Protein AF-U1FBB1-F1 (afdb_monomer)

Sequence (162 aa):
RKALAKAGVKLYSPDAYCDDQTPVNHADFGLVTKEVTKAGAIFGVPERAATLNKALKEQATDLKKHANGRGASIASLWLPADGSSMSAYGRSSMSQAAFDVNGLKNAYQDNRTRVFDISMEDLLKRNPDWVLLLSGASNADTIKTTFEHAKGASQLTAVKKG

Organism: NCBI:txid1160719

Foldseek 3Di:
DVVCVVVVHDDDDQPCPDPPDDQDQADACVSVLVSLCVVCVVVVNNVVSVVVSVVSVVVLVVLLVVADQCAFEEWEWEAELQRPFIKTAERSECVVNVCVSNNYHYLRPVDSDGIDTDDLVSCLVSQTCYYHYDYPDPDDVSSVVSQCPPVCSCVGNHNVVD

pLDDT: mean 93.53, std 5.74, range [72.81, 98.69]

Secondary structure (DSSP, 8-state):
-HHHHHTT------GGG-TTSPPPSS--THHHHHHHHHHHHHTT-HHHHHHHHHHHHHHHHHHGGG---TT-EEEEEE--TT----EEE-TTSHHHHHHHHTT-EETTTT--SSEEE--HHHHHHH--SEEEEE--SSSHHHHHHHHHHSTTGGGSHHHHH-

Mean predicted aligned error: 3.97 Å

Nearest PDB structures (foldseek):
  5cr9-assembly1_A  TM=9.225E-01  e=2.782E-10  Saccharomonospora viridis DSM 43017
  4mlz-assembly2_B  TM=7.537E-01  e=6.923E-09  Jonesia denitrificans DSM 20603
  5joq-assembly1_A  TM=8.300E-01  e=1.352E-07  Listeria monocytogenes EGD-e
  4m7o-assembly1_A  TM=7.321E-01  e=1.198E-07  Staphylococcus epidermidis ATCC 12228
  2q8q-assembly1_A  TM=8.183E-01  e=1.731E-05  Staphylococcus aureus subsp. aureus N315

Radius of gyration: 18.26 Å; Cα contacts (8 Å, |Δi|>4): 243; chains: 1; bounding box: 39×40×44 Å

Structure (mmCIF, N/CA/C/O backbone):
data_AF-U1FBB1-F1
#
_entry.id   AF-U1FBB1-F1
#
loop_
_atom_site.group_PDB
_atom_site.id
_atom_site.type_symbol
_atom_site.label_atom_id
_atom_site.label_alt_id
_atom_site.label_comp_id
_atom_site.label_asym_id
_atom_site.label_entity_id
_atom_site.label_seq_id
_atom_site.pdbx_PDB_ins_code
_atom_site.Cartn_x
_atom_site.Cartn_y
_atom_site.Cartn_z
_atom_site.occupancy
_atom_site.B_iso_or_equiv
_atom_site.auth_seq_id
_atom_site.auth_comp_id
_atom_site.auth_asym_id
_atom_site.auth_atom_id
_atom_site.pdbx_PDB_model_num
ATOM 1 N N . ARG A 1 1 ? -4.839 -17.075 17.407 1.00 83.75 1 ARG A N 1
ATOM 2 C CA . ARG A 1 1 ? -6.224 -16.538 17.504 1.00 83.75 1 ARG A CA 1
ATOM 3 C C . ARG A 1 1 ? -7.190 -17.533 18.173 1.00 83.75 1 ARG A C 1
ATOM 5 O O . ARG A 1 1 ? -7.616 -17.255 19.281 1.00 83.75 1 ARG A O 1
ATOM 12 N N . LYS A 1 2 ? -7.473 -18.719 17.600 1.00 87.88 2 LYS A N 1
ATOM 13 C CA . LYS A 1 2 ? -8.451 -19.690 18.163 1.00 87.88 2 LYS A CA 1
ATOM 14 C C . LYS A 1 2 ? -8.199 -20.103 19.627 1.00 87.88 2 LYS A C 1
ATOM 16 O O . LYS A 1 2 ? -9.131 -20.097 20.421 1.00 87.88 2 LYS A O 1
ATOM 21 N N . ALA A 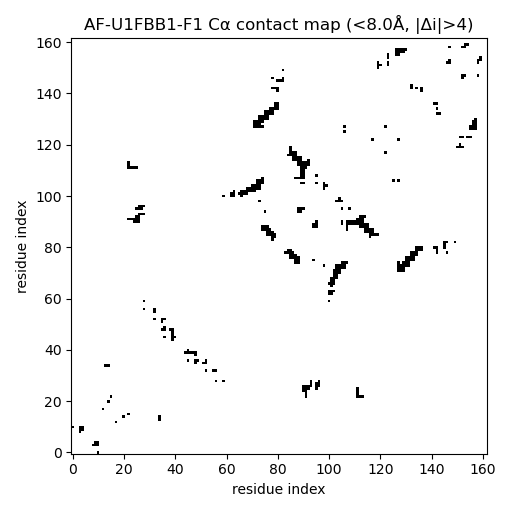1 3 ? -6.953 -20.411 19.998 1.00 93.19 3 ALA A N 1
ATOM 22 C CA . ALA A 1 3 ? -6.611 -20.798 21.373 1.00 93.19 3 ALA A CA 1
ATOM 23 C C . ALA A 1 3 ? -6.857 -19.670 22.397 1.00 93.19 3 ALA A C 1
ATOM 25 O O . ALA A 1 3 ? -7.445 -19.913 23.444 1.00 93.19 3 ALA A O 1
ATOM 26 N N . LEU A 1 4 ? -6.479 -18.432 22.060 1.00 93.56 4 LEU A N 1
ATOM 27 C CA . LEU A 1 4 ? -6.709 -17.247 22.898 1.00 93.56 4 LEU A CA 1
ATOM 28 C C . LEU A 1 4 ? -8.209 -16.968 23.084 1.00 93.56 4 LEU A C 1
ATOM 30 O O . LEU A 1 4 ? -8.653 -16.744 24.205 1.00 93.56 4 LEU A O 1
ATOM 34 N N . ALA A 1 5 ? -9.000 -17.074 22.011 1.00 91.06 5 ALA A N 1
ATOM 35 C CA . ALA A 1 5 ? -10.454 -16.943 22.095 1.00 91.06 5 ALA A CA 1
ATOM 36 C C . ALA A 1 5 ? -11.082 -18.033 22.985 1.00 91.06 5 ALA A C 1
ATOM 38 O O . ALA A 1 5 ? -11.927 -17.727 23.821 1.00 91.06 5 ALA A O 1
ATOM 39 N N . LYS A 1 6 ? -10.624 -19.293 22.871 1.00 94.44 6 LYS A N 1
ATOM 40 C CA . LYS A 1 6 ? -11.060 -20.402 23.743 1.00 94.44 6 LYS A CA 1
ATOM 41 C C . LYS A 1 6 ? -10.716 -20.159 25.219 1.00 94.44 6 LYS A C 1
ATOM 43 O O . LYS A 1 6 ? -11.452 -20.608 26.088 1.00 94.44 6 LYS A O 1
ATOM 48 N N . ALA A 1 7 ? -9.633 -19.435 25.496 1.00 96.69 7 ALA A N 1
ATOM 49 C CA . ALA A 1 7 ? -9.233 -19.028 26.842 1.00 96.69 7 ALA A CA 1
ATOM 50 C C . ALA A 1 7 ? -9.977 -17.777 27.363 1.00 96.69 7 ALA A C 1
ATOM 52 O O . ALA A 1 7 ? -9.637 -17.270 28.427 1.00 96.69 7 ALA A O 1
ATOM 53 N N . GLY A 1 8 ? -10.966 -17.254 26.627 1.00 95.38 8 GLY A N 1
ATOM 54 C CA . GLY A 1 8 ? -11.741 -16.073 27.027 1.00 95.38 8 GLY A CA 1
ATOM 55 C C . GLY A 1 8 ? -11.057 -14.731 26.743 1.00 95.38 8 GLY A C 1
ATOM 56 O O . GLY A 1 8 ? -11.584 -13.684 27.118 1.00 95.38 8 GLY A O 1
ATOM 57 N N . VAL A 1 9 ? -9.909 -14.725 26.057 1.00 96.25 9 VAL A N 1
ATOM 58 C CA . VAL A 1 9 ? -9.226 -13.487 25.665 1.00 96.25 9 VAL A CA 1
ATOM 59 C C . VAL A 1 9 ? -9.945 -12.878 24.465 1.00 96.25 9 VAL A C 1
ATOM 61 O O . VAL A 1 9 ? -10.025 -13.488 23.395 1.00 96.25 9 VAL A O 1
ATOM 64 N N . LYS A 1 10 ? -10.450 -11.650 24.627 1.00 91.38 10 LYS A N 1
ATOM 65 C CA . LYS A 1 10 ? -11.028 -10.876 23.522 1.00 91.38 10 LYS A CA 1
ATOM 66 C C . LYS A 1 10 ? -9.929 -10.519 22.525 1.00 91.38 10 LYS A C 1
ATOM 68 O O . LYS A 1 10 ? -8.877 -10.013 22.907 1.00 91.38 10 LYS A O 1
ATOM 73 N N . LEU A 1 11 ? -10.182 -10.778 21.248 1.00 90.25 11 LEU A N 1
ATOM 74 C CA . LEU A 1 11 ? -9.247 -10.500 20.166 1.00 90.25 11 LEU A CA 1
ATOM 75 C C . LEU A 1 11 ? -9.855 -9.507 19.193 1.00 90.25 11 LEU A C 1
ATOM 77 O O . LEU A 1 11 ? -11.036 -9.590 18.864 1.00 90.25 11 LEU A O 1
ATOM 81 N N . TYR A 1 12 ? -9.003 -8.629 18.688 1.00 90.12 12 TYR A N 1
ATOM 82 C CA . TYR A 1 12 ? -9.314 -7.734 17.594 1.00 90.12 12 TYR A CA 1
ATOM 83 C C . TYR A 1 12 ? -8.208 -7.835 16.545 1.00 90.12 12 TYR A C 1
ATOM 85 O O . TYR A 1 12 ? -7.028 -7.913 16.886 1.00 90.12 12 TYR A O 1
ATOM 93 N N . SER A 1 13 ? -8.598 -7.869 15.275 1.00 89.19 13 SER A N 1
ATOM 94 C CA . SER A 1 13 ? -7.698 -7.773 14.128 1.00 89.19 13 SER A CA 1
ATOM 95 C C . SER A 1 13 ? -8.253 -6.668 13.238 1.00 89.19 13 SER A C 1
ATOM 97 O O 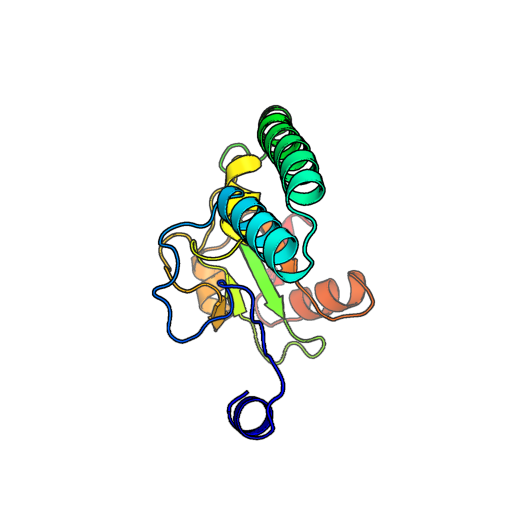. SER A 1 13 ? -9.460 -6.694 12.992 1.00 89.19 13 SER A O 1
ATOM 99 N N . PRO A 1 14 ? -7.426 -5.726 12.752 1.00 87.31 14 PRO A N 1
ATOM 100 C CA . PRO A 1 14 ? -7.902 -4.750 11.783 1.00 87.31 14 PRO A CA 1
ATOM 101 C C . PRO A 1 14 ? -8.458 -5.470 10.554 1.00 87.31 14 PRO A C 1
ATOM 103 O O . PRO A 1 14 ? -7.885 -6.482 10.132 1.00 87.31 14 PRO A O 1
ATOM 106 N N . ASP A 1 15 ? -9.531 -4.940 9.964 1.00 85.38 15 ASP A N 1
ATOM 107 C CA . ASP A 1 15 ? -10.262 -5.613 8.875 1.00 85.38 15 ASP A CA 1
ATOM 108 C C . ASP A 1 15 ? -9.354 -5.995 7.698 1.00 85.38 15 ASP A C 1
ATOM 110 O O . ASP A 1 15 ? -9.510 -7.049 7.090 1.00 85.38 15 ASP A O 1
ATOM 114 N N . ALA A 1 16 ? -8.355 -5.158 7.403 1.00 81.19 16 ALA A N 1
ATOM 115 C CA . ALA A 1 16 ? -7.395 -5.381 6.322 1.00 81.19 16 ALA A CA 1
ATOM 116 C C . ALA A 1 16 ? -6.501 -6.630 6.510 1.00 81.19 16 ALA A C 1
ATOM 118 O O . ALA A 1 16 ? -5.789 -7.013 5.579 1.00 81.19 16 ALA A O 1
ATOM 119 N N . TYR A 1 17 ? -6.516 -7.242 7.699 1.00 82.88 17 TYR A N 1
ATOM 120 C CA . TYR A 1 17 ? -5.776 -8.458 8.061 1.00 82.88 17 TYR A CA 1
ATOM 121 C C . TYR A 1 17 ? -6.694 -9.646 8.394 1.00 82.88 17 TYR A C 1
ATOM 123 O O . TYR A 1 17 ? -6.232 -10.640 8.964 1.00 82.88 17 TYR A O 1
ATOM 131 N N . CYS A 1 18 ? -7.992 -9.530 8.113 1.00 83.94 18 CYS A N 1
ATOM 132 C CA . CYS A 1 18 ? -8.950 -10.613 8.287 1.00 83.94 18 CYS A CA 1
ATOM 133 C C . CYS A 1 18 ? -8.950 -11.507 7.040 1.00 83.94 18 CYS A C 1
ATOM 135 O O . CYS A 1 18 ? -9.314 -11.071 5.952 1.00 83.94 18 CYS A O 1
ATOM 137 N N . ASP A 1 19 ? -8.536 -12.762 7.213 1.00 75.00 19 ASP A N 1
ATOM 138 C CA . ASP A 1 19 ? -8.379 -13.738 6.124 1.00 75.00 19 ASP A CA 1
ATOM 139 C C . ASP A 1 19 ? -9.728 -14.295 5.619 1.00 75.00 19 ASP A C 1
ATOM 141 O O . ASP A 1 19 ? -9.795 -14.956 4.587 1.00 75.00 19 ASP A O 1
ATOM 145 N N . ASP A 1 20 ? -10.805 -14.048 6.367 1.00 75.81 20 ASP A N 1
ATOM 146 C CA . ASP A 1 20 ? -12.174 -14.501 6.112 1.00 75.81 20 ASP A CA 1
ATOM 147 C C . ASP A 1 20 ? -13.057 -13.441 5.437 1.00 75.81 20 ASP A C 1
ATOM 149 O O . ASP A 1 20 ? -14.202 -13.722 5.080 1.00 75.81 20 ASP A O 1
ATOM 153 N N . GLN A 1 21 ? -12.540 -12.227 5.237 1.0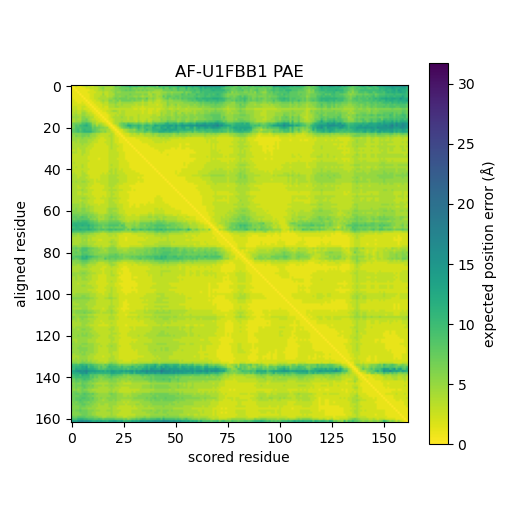0 75.94 21 GLN A N 1
ATOM 154 C CA . GLN A 1 21 ? -13.265 -11.161 4.558 1.00 75.94 21 GLN A CA 1
ATOM 155 C C . GLN A 1 21 ? -12.855 -11.063 3.094 1.00 75.94 21 GLN A C 1
ATOM 157 O O . GLN A 1 21 ? -11.694 -11.231 2.726 1.00 75.94 21 GLN A O 1
ATOM 162 N N . THR A 1 22 ? -13.827 -10.738 2.238 1.00 79.75 22 THR A N 1
ATOM 163 C CA . THR A 1 22 ? -13.520 -10.375 0.852 1.00 79.75 22 THR A CA 1
ATOM 164 C C . THR A 1 22 ? -12.647 -9.118 0.865 1.00 79.75 22 THR A C 1
ATOM 166 O O . THR A 1 22 ? -13.081 -8.104 1.423 1.00 79.75 22 THR A O 1
ATOM 169 N N . PRO A 1 23 ? -11.445 -9.143 0.257 1.00 79.06 23 PRO A N 1
ATOM 170 C CA . PRO A 1 23 ? -10.613 -7.956 0.173 1.00 79.06 23 PRO A CA 1
ATOM 171 C C . PRO A 1 23 ? -11.373 -6.814 -0.496 1.00 79.06 23 PRO A C 1
ATOM 173 O O . PRO A 1 23 ? -12.111 -7.013 -1.465 1.00 79.06 23 PRO A O 1
ATOM 176 N N . VAL A 1 24 ? -11.165 -5.595 -0.003 1.00 90.38 24 VAL A N 1
ATOM 177 C CA . VAL A 1 24 ? -11.681 -4.390 -0.661 1.00 90.38 24 VAL A CA 1
ATOM 178 C C . VAL A 1 24 ? -11.226 -4.370 -2.116 1.00 90.38 24 VAL A C 1
ATOM 180 O O . VAL A 1 24 ? -10.071 -4.657 -2.405 1.00 90.38 24 VAL A O 1
ATOM 183 N N . ASN A 1 25 ? -12.106 -4.033 -3.058 1.00 92.00 25 ASN A N 1
ATOM 184 C CA . ASN A 1 25 ? -11.715 -4.032 -4.470 1.00 92.00 25 ASN A CA 1
ATOM 185 C C . ASN A 1 25 ? -10.626 -2.990 -4.767 1.00 92.00 25 ASN A C 1
ATOM 187 O O . ASN A 1 25 ? -9.775 -3.222 -5.617 1.00 92.00 25 ASN A O 1
ATOM 191 N N . HIS A 1 26 ? -10.686 -1.849 -4.088 1.00 95.81 26 HIS A N 1
ATOM 192 C CA . HIS A 1 26 ? -9.750 -0.745 -4.209 1.00 95.81 26 HIS A CA 1
ATOM 193 C C . HIS A 1 26 ? -9.666 -0.060 -2.845 1.00 95.81 26 HIS A C 1
ATOM 195 O O . HIS A 1 26 ? -10.702 0.298 -2.286 1.00 95.81 26 HIS A O 1
ATOM 201 N N . ALA A 1 27 ? -8.470 0.074 -2.281 1.00 95.75 27 ALA A N 1
ATOM 202 C CA . ALA A 1 27 ? -8.303 0.719 -0.986 1.00 95.75 27 ALA A CA 1
ATOM 203 C C . ALA A 1 27 ? -8.384 2.245 -1.108 1.00 95.75 27 ALA A C 1
ATOM 205 O O . ALA A 1 27 ? -7.922 2.826 -2.088 1.00 95.75 27 ALA A O 1
ATOM 206 N N . ASP A 1 28 ? -8.936 2.888 -0.083 1.00 95.62 28 ASP A N 1
ATOM 207 C CA . ASP A 1 28 ? -8.987 4.339 0.061 1.00 95.62 28 ASP A CA 1
ATOM 208 C C . ASP A 1 28 ? -8.787 4.743 1.534 1.00 95.62 28 ASP A C 1
ATOM 210 O O . ASP A 1 28 ? -8.835 3.913 2.448 1.00 95.62 28 ASP A O 1
ATOM 214 N N . PHE A 1 29 ? -8.575 6.038 1.790 1.00 96.19 29 PHE A N 1
ATOM 215 C CA . PHE A 1 29 ? -8.441 6.566 3.156 1.00 96.19 29 PHE A CA 1
ATOM 216 C C . PHE A 1 29 ? -9.726 6.460 3.996 1.00 96.19 29 PHE A C 1
ATOM 218 O O . PHE A 1 29 ? -9.674 6.593 5.221 1.00 96.19 29 PHE A O 1
ATOM 225 N N . GLY A 1 30 ? -10.876 6.157 3.388 1.00 95.50 30 GLY A N 1
ATOM 226 C CA . GLY A 1 30 ? -12.103 5.839 4.110 1.00 95.50 30 GLY A CA 1
ATOM 227 C C . GLY A 1 30 ? -11.946 4.600 4.993 1.00 95.50 30 GLY A C 1
ATOM 228 O O . GLY A 1 30 ? -12.499 4.572 6.094 1.00 95.50 30 GLY A O 1
ATOM 229 N N . LEU A 1 31 ? -11.127 3.625 4.583 1.00 95.06 31 LEU A N 1
ATOM 230 C CA . LEU A 1 31 ? -10.799 2.444 5.393 1.00 95.06 31 LEU A CA 1
ATOM 231 C C . LEU A 1 31 ? -10.111 2.808 6.712 1.00 95.06 31 LEU A C 1
ATOM 233 O O . LEU A 1 31 ? -10.464 2.255 7.751 1.00 95.06 31 LEU A O 1
ATOM 237 N N . VAL A 1 32 ? -9.212 3.796 6.699 1.00 95.88 32 VAL A N 1
ATOM 238 C CA . VAL A 1 32 ? -8.557 4.296 7.920 1.00 95.88 32 VAL A CA 1
ATOM 239 C C . VAL A 1 32 ? -9.594 4.876 8.879 1.00 95.88 32 VAL A C 1
ATOM 241 O O . VAL A 1 32 ? -9.602 4.548 10.061 1.00 95.88 32 VAL A O 1
ATOM 244 N N . THR A 1 33 ? -10.524 5.692 8.375 1.00 97.12 33 THR A N 1
ATOM 245 C CA . THR A 1 33 ? -11.543 6.303 9.244 1.00 97.12 33 THR A CA 1
ATOM 246 C C . THR A 1 33 ? -12.546 5.293 9.805 1.00 97.12 33 THR A C 1
ATOM 248 O O . THR A 1 33 ? -12.999 5.442 10.941 1.00 97.12 33 THR A O 1
ATOM 251 N N . LYS A 1 34 ? -12.861 4.228 9.051 1.00 95.88 34 LYS A N 1
ATOM 252 C CA . LYS A 1 34 ? -13.677 3.105 9.542 1.00 95.88 34 LYS A CA 1
ATOM 253 C C . LYS A 1 34 ? -12.981 2.383 10.698 1.00 95.88 34 LYS A C 1
ATOM 255 O O . LYS A 1 34 ? -13.621 2.110 11.712 1.00 95.88 34 LYS A O 1
ATOM 260 N N . GLU A 1 35 ? -11.681 2.135 10.566 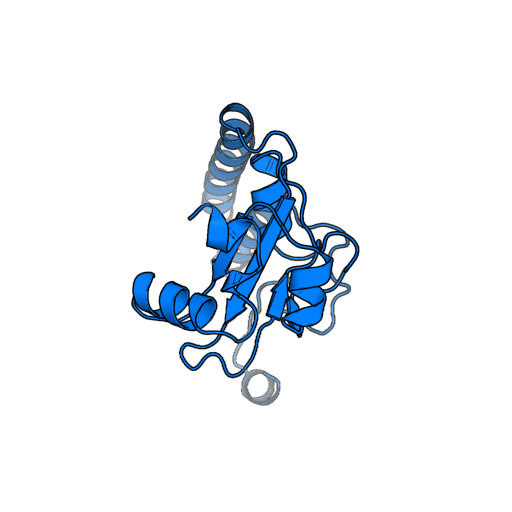1.00 96.06 35 GLU A N 1
ATOM 261 C CA . GLU A 1 35 ? -10.860 1.498 11.599 1.00 96.06 35 GLU A CA 1
ATOM 262 C C . GLU A 1 35 ? -10.783 2.353 12.876 1.00 96.06 35 GLU A C 1
ATOM 264 O O . GLU A 1 35 ? -10.987 1.851 13.981 1.00 96.06 35 GLU A O 1
ATOM 269 N N . VAL A 1 36 ? -10.595 3.670 12.737 1.00 97.69 36 VAL A N 1
ATOM 270 C CA . VAL A 1 36 ? -10.610 4.618 13.867 1.00 97.69 36 VAL A CA 1
ATOM 271 C C . VAL A 1 36 ? -11.959 4.617 14.590 1.00 97.69 36 VAL A C 1
ATOM 273 O O . VAL A 1 36 ? -11.990 4.607 15.821 1.00 97.69 36 VAL A O 1
ATOM 276 N N . THR A 1 37 ? -13.081 4.582 13.862 1.00 97.94 37 THR A N 1
ATOM 277 C CA . THR A 1 37 ? -14.415 4.468 14.476 1.00 97.94 37 THR A CA 1
ATOM 278 C C . THR A 1 37 ? -14.559 3.167 15.268 1.00 97.94 37 THR A C 1
ATOM 280 O O . THR A 1 37 ? -15.068 3.195 16.390 1.00 97.94 37 THR A O 1
ATOM 283 N N . LYS A 1 38 ? -14.088 2.035 14.726 1.00 96.25 38 LYS A N 1
ATOM 284 C CA . LYS A 1 38 ? -14.111 0.739 15.423 1.00 96.25 38 LYS A CA 1
ATOM 285 C C . LYS A 1 38 ? -13.273 0.762 16.695 1.00 96.25 38 LYS A C 1
ATOM 287 O O . LYS A 1 38 ? -13.770 0.372 17.749 1.00 96.25 38 LYS A O 1
ATOM 292 N N . ALA A 1 39 ? -12.049 1.281 16.622 1.00 96.50 39 ALA A N 1
ATOM 293 C CA . ALA A 1 39 ? -11.199 1.463 17.794 1.00 96.50 39 ALA A CA 1
ATOM 294 C C . ALA A 1 39 ? -11.877 2.365 18.840 1.00 96.50 39 ALA A C 1
ATOM 296 O O . ALA A 1 39 ? -11.925 2.018 20.018 1.00 96.50 39 ALA A O 1
ATOM 297 N N . GLY A 1 40 ? -12.486 3.475 18.412 1.00 97.88 40 GLY A N 1
ATOM 298 C CA . GLY A 1 40 ? -13.257 4.357 19.287 1.00 97.88 40 GLY A CA 1
ATOM 299 C C . GLY A 1 40 ? -14.380 3.636 20.031 1.00 97.88 40 GLY A C 1
ATOM 300 O O . GLY A 1 40 ? -14.543 3.844 21.229 1.00 97.88 40 GLY A O 1
ATOM 301 N N . ALA A 1 41 ? -15.112 2.749 19.356 1.00 97.50 41 ALA A N 1
ATOM 302 C CA . ALA A 1 41 ? -16.148 1.933 19.985 1.00 97.50 41 ALA A CA 1
ATOM 303 C C . ALA A 1 41 ? -15.568 0.910 20.979 1.00 97.50 41 ALA A C 1
ATOM 305 O O . ALA A 1 41 ? -16.090 0.774 22.083 1.00 97.50 41 ALA A O 1
ATOM 306 N N . ILE A 1 42 ? -14.469 0.234 20.623 1.00 96.56 42 ILE A N 1
ATOM 307 C CA . ILE A 1 42 ? -13.793 -0.757 21.482 1.00 96.56 42 ILE A CA 1
ATOM 308 C C . ILE A 1 42 ? -13.311 -0.126 22.793 1.00 96.56 42 ILE A C 1
ATOM 310 O O . ILE A 1 42 ? -13.445 -0.734 23.853 1.00 96.56 42 ILE A O 1
ATOM 314 N N . PHE A 1 43 ? -12.769 1.090 22.722 1.00 97.00 43 PHE A N 1
ATOM 315 C CA . PHE A 1 43 ? -12.219 1.801 23.877 1.00 97.00 43 PHE A CA 1
ATOM 316 C C . PHE A 1 43 ? -13.222 2.734 24.575 1.00 97.00 43 PHE A C 1
ATOM 318 O O . PHE A 1 43 ? -12.851 3.392 25.543 1.00 97.00 43 PHE A O 1
ATOM 325 N N . GLY A 1 44 ? -14.475 2.817 24.111 1.00 98.12 44 GLY A N 1
ATOM 326 C CA . GLY A 1 44 ? -15.499 3.678 24.716 1.00 98.12 44 GLY A CA 1
ATOM 327 C C . GLY A 1 44 ? -15.257 5.182 24.528 1.00 98.12 44 GLY A C 1
ATOM 328 O O . GLY A 1 44 ? -15.660 5.980 25.367 1.00 98.12 44 GLY A O 1
ATOM 329 N N . VAL A 1 45 ? -14.600 5.584 23.434 1.00 98.62 45 VAL A N 1
ATOM 330 C CA . VAL A 1 45 ? -14.240 6.981 23.114 1.00 98.62 45 VAL A CA 1
ATOM 331 C C . VAL A 1 45 ? -14.758 7.441 21.733 1.00 98.62 45 VAL A C 1
ATOM 333 O O . VAL A 1 45 ? -13.984 7.947 20.912 1.00 98.62 45 VAL A O 1
ATOM 336 N N . PRO A 1 46 ? -16.063 7.291 21.427 1.00 98.00 46 PRO A N 1
ATOM 337 C CA . PRO A 1 46 ? -16.608 7.574 20.095 1.00 98.00 46 PRO A CA 1
ATOM 338 C C . PRO A 1 46 ? -16.453 9.041 19.661 1.00 98.00 46 PRO A C 1
ATOM 340 O O . PRO A 1 46 ? -16.163 9.301 18.495 1.00 98.00 46 PRO A O 1
ATOM 343 N N . GLU A 1 47 ? -16.569 10.001 20.582 1.00 98.50 47 GLU A N 1
ATOM 344 C CA . GLU A 1 47 ? -16.401 11.431 20.275 1.00 98.50 47 GLU A CA 1
ATOM 345 C C . GLU A 1 47 ? -14.964 11.765 19.858 1.00 98.50 47 GLU A C 1
ATOM 347 O O . GLU A 1 47 ? -14.736 12.483 18.883 1.00 98.50 47 GLU A O 1
ATOM 352 N N . ARG A 1 48 ? -13.969 11.174 20.535 1.00 98.56 48 ARG A N 1
ATOM 353 C CA . ARG A 1 48 ? -12.555 11.338 20.173 1.00 98.56 48 ARG A CA 1
ATOM 354 C C . ARG A 1 48 ? -12.264 10.747 18.794 1.00 98.56 48 ARG A C 1
ATOM 356 O O . ARG A 1 48 ? -11.545 11.363 18.009 1.00 98.56 48 ARG A O 1
ATOM 363 N N . ALA A 1 49 ? -12.839 9.584 18.488 1.00 98.69 49 ALA A N 1
AT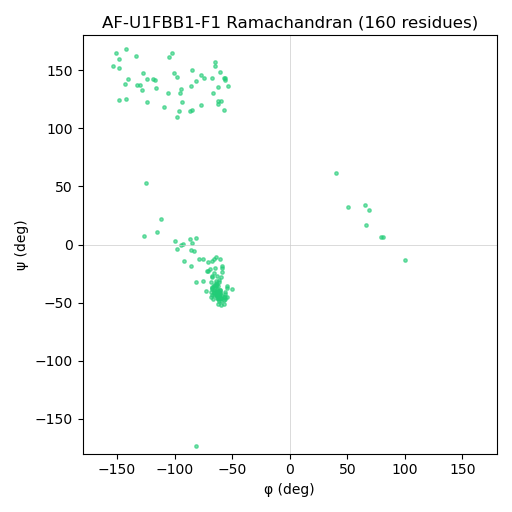OM 364 C CA . ALA A 1 49 ? -12.729 8.973 17.166 1.00 98.69 49 ALA A CA 1
ATOM 365 C C . ALA A 1 49 ? -13.387 9.837 16.076 1.00 98.69 49 ALA A C 1
ATOM 367 O O . ALA A 1 49 ? -12.819 9.987 14.995 1.00 98.69 49 ALA A O 1
ATOM 368 N N . ALA A 1 50 ? -14.538 10.456 16.357 1.00 98.62 50 ALA A N 1
ATOM 369 C CA . ALA A 1 50 ? -15.204 11.367 15.427 1.00 98.62 50 ALA A CA 1
ATOM 370 C C . ALA A 1 50 ? -14.350 12.611 15.122 1.00 98.62 50 ALA A C 1
ATOM 372 O O . ALA A 1 50 ? -14.164 12.953 13.952 1.00 98.62 50 ALA A O 1
ATOM 373 N N . THR A 1 51 ? -13.769 13.234 16.153 1.00 98.69 51 THR A N 1
ATOM 374 C CA . THR A 1 51 ? -12.848 14.373 16.002 1.00 98.69 51 THR A CA 1
ATO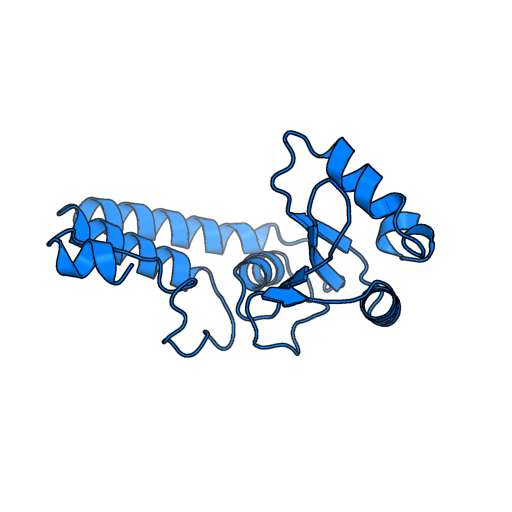M 375 C C . THR A 1 51 ? -11.619 13.999 15.176 1.00 98.69 51 THR A C 1
ATOM 377 O O . THR A 1 51 ? -11.275 14.710 14.231 1.00 98.69 51 THR A O 1
ATOM 380 N N . LEU A 1 52 ? -10.992 12.850 15.462 1.00 98.62 52 LEU A N 1
ATOM 381 C CA . LEU A 1 52 ? -9.845 12.369 14.688 1.00 98.62 52 LEU A CA 1
ATOM 382 C C . LEU A 1 52 ? -10.220 12.093 13.226 1.00 98.62 52 LEU A C 1
ATOM 384 O O . LEU A 1 52 ? -9.499 12.484 12.314 1.00 98.62 52 LEU A O 1
ATOM 388 N N . ASN A 1 53 ? -11.374 11.472 12.984 1.00 98.62 53 ASN A N 1
ATOM 389 C CA . ASN A 1 53 ? -11.849 11.191 11.633 1.00 98.62 53 ASN A CA 1
ATOM 390 C C . ASN A 1 53 ? -12.118 12.451 10.812 1.00 98.62 53 ASN A C 1
ATOM 392 O O . ASN A 1 53 ? -11.910 12.428 9.600 1.00 98.62 53 ASN A O 1
ATOM 396 N N . LYS A 1 54 ? -12.572 13.541 11.440 1.00 98.62 54 LYS A N 1
ATOM 397 C CA . LYS A 1 54 ? -12.701 14.835 10.763 1.00 98.62 54 LYS A CA 1
ATOM 398 C C . LYS A 1 54 ? -11.329 15.330 10.291 1.00 98.62 54 LYS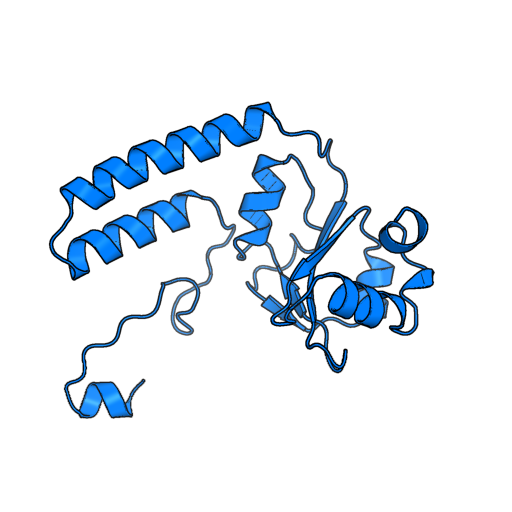 A C 1
ATOM 400 O O . LYS A 1 54 ? -11.167 15.580 9.099 1.00 98.62 54 LYS A O 1
ATOM 405 N N . ALA A 1 55 ? -10.339 15.352 11.185 1.00 98.44 55 ALA A N 1
ATOM 406 C CA . ALA A 1 55 ? -8.976 15.777 10.858 1.00 98.44 55 ALA A CA 1
ATOM 407 C C . ALA A 1 55 ? -8.329 14.904 9.765 1.00 98.44 55 ALA A C 1
ATOM 409 O O . ALA A 1 55 ? -7.743 15.423 8.819 1.00 98.44 55 ALA A O 1
ATOM 410 N N . LEU A 1 56 ? -8.495 13.577 9.830 1.00 97.88 56 LEU A N 1
ATOM 411 C CA . LEU A 1 56 ? -7.960 12.655 8.820 1.00 97.88 56 LEU A CA 1
ATOM 412 C C . LEU A 1 56 ? -8.578 12.871 7.431 1.00 97.88 56 LEU A C 1
ATOM 414 O O . LEU A 1 56 ? -7.879 12.780 6.423 1.00 97.88 56 LEU A O 1
ATOM 418 N N . LYS A 1 57 ? -9.881 13.171 7.354 1.00 96.88 57 LYS A N 1
ATOM 419 C CA . LYS A 1 57 ? -10.558 13.476 6.079 1.00 96.88 57 LYS A CA 1
ATOM 420 C C . LYS A 1 57 ? -10.085 14.799 5.483 1.00 96.88 57 LYS A C 1
ATOM 422 O O . LYS A 1 57 ? -9.894 14.885 4.268 1.00 96.88 57 LYS A O 1
ATOM 427 N N . GLU A 1 58 ? -9.892 15.810 6.327 1.00 96.94 58 GLU A N 1
ATOM 428 C CA . GLU A 1 58 ? -9.330 17.101 5.923 1.00 96.94 58 GLU A CA 1
ATOM 429 C C . GLU A 1 58 ? -7.907 16.912 5.382 1.00 96.94 58 GLU A C 1
ATOM 431 O O . GLU A 1 58 ? -7.631 17.319 4.255 1.00 96.94 58 GLU A O 1
ATOM 436 N N . GLN A 1 59 ? -7.056 16.177 6.103 1.00 95.75 59 GLN A N 1
ATOM 437 C CA . GLN A 1 59 ? -5.697 15.853 5.668 1.00 95.75 59 GLN A CA 1
ATOM 438 C C . GLN A 1 59 ? -5.677 15.079 4.339 1.00 95.75 59 GLN A C 1
ATOM 440 O O . GLN A 1 59 ? -4.936 15.437 3.429 1.00 95.75 59 GLN A O 1
ATOM 445 N N . ALA A 1 60 ? -6.515 14.049 4.179 1.00 92.88 60 ALA A N 1
ATOM 446 C CA . ALA A 1 60 ? -6.578 13.273 2.937 1.00 92.88 60 ALA A CA 1
ATOM 447 C C . ALA A 1 60 ? -7.046 14.109 1.730 1.00 92.88 60 ALA A C 1
ATOM 449 O O . ALA A 1 60 ? -6.639 13.851 0.596 1.00 92.88 60 ALA A O 1
ATOM 450 N N . THR A 1 61 ? -7.898 15.110 1.963 1.00 92.94 61 THR A N 1
ATOM 451 C CA . THR A 1 61 ? -8.323 16.065 0.930 1.00 92.94 61 THR A CA 1
ATOM 452 C C . THR A 1 61 ? -7.199 17.036 0.586 1.00 92.94 61 THR A C 1
ATOM 454 O O . THR A 1 61 ? -6.991 17.346 -0.585 1.00 92.94 61 THR A O 1
ATOM 457 N N . ASP A 1 62 ? -6.463 17.495 1.595 1.00 95.06 62 ASP A N 1
ATOM 458 C CA . ASP A 1 62 ? -5.360 18.433 1.430 1.00 95.06 62 ASP A CA 1
ATOM 459 C C . ASP A 1 62 ? -4.184 17.832 0.651 1.00 95.06 62 ASP A C 1
ATOM 461 O O . ASP A 1 62 ? -3.696 18.458 -0.288 1.00 95.06 62 ASP A O 1
ATOM 465 N N . LEU A 1 63 ? -3.827 16.569 0.922 1.00 92.56 63 LEU A N 1
ATOM 466 C CA . LEU A 1 63 ? -2.768 15.842 0.204 1.00 92.56 63 LEU A CA 1
ATOM 467 C C . LEU A 1 63 ? -2.928 15.905 -1.323 1.00 92.56 63 LEU A C 1
ATOM 469 O O . LEU A 1 63 ? -1.945 16.080 -2.040 1.00 92.56 63 LEU A O 1
ATOM 473 N N . LYS A 1 64 ? -4.166 15.838 -1.828 1.00 88.94 64 LYS A N 1
ATOM 474 C CA . LYS A 1 64 ? -4.446 15.887 -3.272 1.00 88.94 64 LYS A CA 1
ATOM 475 C C . LYS A 1 64 ? -4.027 17.207 -3.921 1.00 88.94 64 LYS A C 1
ATOM 477 O O . LYS A 1 64 ? -3.716 17.221 -5.107 1.00 88.94 64 LYS A O 1
ATOM 482 N N . LYS A 1 65 ? -4.004 18.311 -3.169 1.00 92.94 65 LYS A N 1
ATOM 483 C CA . LYS A 1 65 ? -3.568 19.627 -3.669 1.00 92.94 65 LYS A CA 1
ATOM 484 C C . LYS A 1 65 ? -2.059 19.682 -3.908 1.00 92.94 65 LYS A C 1
ATOM 486 O O . LYS A 1 65 ? -1.596 20.506 -4.690 1.00 92.94 65 LYS A O 1
ATOM 491 N N . HIS A 1 66 ? -1.311 18.806 -3.243 1.00 91.56 66 HIS A N 1
ATOM 492 C CA . HIS A 1 66 ? 0.145 18.711 -3.326 1.00 91.56 66 HIS A CA 1
ATOM 493 C C . HIS A 1 66 ? 0.618 17.591 -4.263 1.00 91.56 66 HIS A C 1
ATOM 495 O O . HIS A 1 66 ? 1.820 17.372 -4.402 1.00 91.56 66 HIS A O 1
ATOM 501 N N . ALA A 1 67 ? -0.312 16.894 -4.924 1.00 92.12 67 ALA A N 1
ATOM 502 C CA . ALA A 1 67 ? -0.008 15.803 -5.835 1.00 92.12 67 ALA A CA 1
ATOM 503 C C . ALA A 1 67 ? 0.874 16.271 -7.003 1.00 92.12 67 ALA A C 1
ATOM 505 O O . ALA A 1 67 ? 0.504 17.154 -7.779 1.00 92.12 67 ALA A O 1
ATOM 506 N N . ASN A 1 68 ? 2.030 15.632 -7.166 1.00 91.69 68 ASN A N 1
ATOM 507 C CA . ASN A 1 68 ? 2.987 15.919 -8.236 1.00 91.69 68 ASN A CA 1
ATOM 508 C C . ASN A 1 68 ? 3.381 14.671 -9.045 1.00 91.69 68 ASN A C 1
ATOM 510 O O . ASN A 1 68 ? 4.246 14.770 -9.914 1.00 91.69 68 ASN A O 1
ATOM 514 N N . GLY A 1 69 ? 2.731 13.524 -8.809 1.00 89.50 69 GLY A N 1
ATOM 515 C CA . GLY A 1 69 ? 3.051 12.258 -9.467 1.00 89.50 69 GLY A CA 1
ATOM 516 C C . GLY A 1 69 ? 2.789 12.250 -10.973 1.00 89.50 69 GLY A C 1
ATOM 517 O O . GLY A 1 69 ? 3.444 11.506 -11.694 1.00 89.50 69 GLY A O 1
ATOM 518 N N . ARG A 1 70 ? 1.875 13.101 -11.472 1.00 92.00 70 ARG A N 1
ATOM 519 C CA . ARG A 1 70 ? 1.600 13.318 -12.913 1.00 92.00 70 ARG A CA 1
ATOM 520 C C . ARG A 1 70 ? 1.370 12.021 -13.716 1.00 92.00 70 ARG A C 1
ATOM 522 O O . ARG A 1 70 ? 1.703 11.954 -14.894 1.00 92.00 70 ARG A O 1
ATOM 529 N N . GLY A 1 71 ? 0.801 10.991 -13.088 1.00 93.25 71 GLY A N 1
ATOM 530 C CA . GLY A 1 71 ? 0.543 9.690 -13.707 1.00 93.25 71 GLY A CA 1
ATOM 531 C C . GLY A 1 71 ? 1.759 8.766 -13.811 1.00 93.25 71 GLY A C 1
ATOM 532 O O . GLY A 1 71 ? 1.632 7.700 -14.415 1.00 93.25 71 GLY A O 1
ATOM 533 N N . ALA A 1 72 ? 2.906 9.137 -13.229 1.00 97.56 72 ALA A N 1
ATOM 534 C CA . ALA A 1 72 ? 4.083 8.277 -13.159 1.00 97.56 72 ALA A CA 1
ATOM 535 C C . ALA A 1 72 ? 3.740 6.944 -12.485 1.00 97.56 72 ALA A C 1
ATOM 537 O O . ALA A 1 72 ? 2.924 6.872 -11.558 1.00 97.56 72 ALA A O 1
ATOM 538 N N . SER A 1 73 ? 4.357 5.877 -12.978 1.00 98.31 73 SER A N 1
ATOM 539 C CA . SER A 1 73 ? 4.122 4.528 -12.484 1.00 98.31 73 SER A CA 1
ATOM 540 C C . SER A 1 73 ? 4.934 4.248 -11.220 1.00 98.31 73 SER A C 1
ATOM 542 O O . SER A 1 73 ? 6.084 4.661 -11.097 1.00 98.31 73 SER A O 1
ATOM 544 N N . ILE A 1 74 ? 4.341 3.540 -10.261 1.00 98.62 74 ILE A N 1
ATOM 545 C CA . ILE A 1 74 ? 4.994 3.191 -8.997 1.00 98.62 74 ILE A CA 1
ATOM 546 C C . ILE A 1 74 ? 4.646 1.767 -8.573 1.00 98.62 74 ILE A C 1
ATOM 548 O O . ILE A 1 74 ? 3.508 1.325 -8.729 1.00 98.62 74 ILE A O 1
ATOM 552 N N . ALA A 1 75 ? 5.613 1.054 -8.002 1.00 98.50 75 ALA A N 1
ATOM 553 C CA . ALA A 1 75 ? 5.376 -0.191 -7.277 1.00 98.50 75 ALA A CA 1
ATOM 554 C C . ALA A 1 75 ? 5.757 -0.019 -5.803 1.00 98.50 75 ALA A C 1
ATOM 556 O O . ALA A 1 75 ? 6.824 0.506 -5.499 1.00 98.50 75 ALA A O 1
ATOM 557 N N . SER A 1 76 ? 4.908 -0.488 -4.887 1.00 98.25 76 SER A N 1
ATOM 558 C CA . SER A 1 76 ? 5.295 -0.681 -3.485 1.00 98.25 76 SER A CA 1
ATOM 559 C C . SER A 1 76 ? 5.718 -2.128 -3.298 1.00 98.25 76 SER A C 1
ATOM 561 O O . SER A 1 76 ? 4.992 -3.031 -3.722 1.00 98.25 76 SER A O 1
ATOM 563 N N . LEU A 1 77 ? 6.879 -2.324 -2.678 1.00 97.06 77 LEU A N 1
ATOM 564 C CA . LEU A 1 77 ? 7.493 -3.626 -2.462 1.00 97.06 77 LEU A CA 1
ATOM 565 C C . LEU A 1 77 ? 7.767 -3.834 -0.977 1.00 97.06 77 LEU A C 1
ATOM 567 O O . LEU A 1 77 ? 8.182 -2.903 -0.295 1.00 97.06 77 LEU A O 1
ATOM 571 N N . TRP A 1 78 ? 7.575 -5.053 -0.492 1.00 95.00 78 TRP A N 1
ATOM 572 C CA . TRP A 1 78 ? 8.116 -5.514 0.780 1.00 95.00 78 TRP A CA 1
ATOM 573 C C . TRP A 1 78 ? 9.278 -6.458 0.508 1.00 95.00 78 TRP A C 1
ATOM 575 O O . TRP A 1 78 ? 9.126 -7.401 -0.272 1.00 95.00 78 TRP A O 1
ATOM 585 N N . LEU A 1 79 ? 10.415 -6.218 1.165 1.00 90.19 79 LEU A N 1
ATOM 586 C CA . LEU A 1 79 ? 11.548 -7.137 1.149 1.00 90.19 79 LEU A CA 1
ATOM 587 C C . LEU A 1 79 ? 12.068 -7.366 2.580 1.00 90.19 79 LEU A C 1
ATOM 589 O O . LEU A 1 79 ? 12.196 -6.408 3.356 1.00 90.19 79 LEU A O 1
ATOM 593 N N . PRO A 1 80 ? 12.391 -8.618 2.950 1.00 86.62 80 PRO A N 1
ATOM 594 C CA . PRO A 1 80 ? 13.209 -8.887 4.122 1.00 86.62 80 PRO A CA 1
ATOM 595 C C . PRO A 1 80 ? 14.624 -8.328 3.914 1.00 86.62 80 PRO A C 1
ATOM 597 O O . PRO A 1 80 ? 15.081 -8.144 2.786 1.00 86.62 80 PRO A O 1
ATOM 600 N N . ALA A 1 81 ? 15.336 -8.062 5.012 1.00 83.88 81 ALA A N 1
ATOM 601 C CA . ALA A 1 81 ? 16.672 -7.461 4.958 1.00 83.88 81 ALA A CA 1
ATOM 602 C C . ALA A 1 81 ? 17.692 -8.314 4.178 1.00 83.88 81 ALA A C 1
ATOM 604 O O . ALA A 1 81 ? 18.625 -7.765 3.596 1.00 83.88 81 ALA A O 1
ATOM 605 N N . ASP A 1 82 ? 17.494 -9.634 4.141 1.00 84.00 82 ASP A N 1
ATOM 606 C CA . ASP A 1 82 ? 18.333 -10.587 3.409 1.00 84.00 82 ASP A CA 1
ATOM 607 C C . ASP A 1 82 ? 17.984 -10.710 1.914 1.00 84.00 82 ASP A C 1
ATOM 609 O O . ASP A 1 82 ? 18.679 -11.409 1.181 1.00 84.00 82 ASP A O 1
ATOM 613 N N . GLY A 1 83 ? 16.918 -10.048 1.447 1.00 83.00 83 GLY A N 1
ATOM 614 C CA . GLY A 1 83 ? 16.483 -10.095 0.050 1.00 83.00 83 GLY A CA 1
ATOM 615 C C . GLY A 1 83 ? 15.979 -11.467 -0.411 1.00 83.00 83 GLY A C 1
ATOM 616 O O . GLY A 1 83 ? 15.880 -11.701 -1.613 1.00 83.00 83 GLY A O 1
ATOM 617 N N . SER A 1 84 ? 15.654 -12.377 0.515 1.00 87.38 84 SER A N 1
ATOM 618 C CA . SER A 1 84 ? 15.232 -13.755 0.210 1.00 87.38 84 SER A CA 1
ATOM 619 C C . SER A 1 84 ? 13.908 -13.859 -0.554 1.00 87.38 84 SER A C 1
ATOM 621 O O . SER A 1 84 ? 13.625 -14.881 -1.177 1.00 87.38 84 SER A O 1
ATOM 623 N N . SER A 1 85 ? 13.083 -12.816 -0.503 1.00 91.25 85 SER A N 1
ATOM 624 C CA . SER A 1 85 ? 11.787 -12.744 -1.172 1.00 91.25 85 SER A CA 1
ATOM 625 C C . SER A 1 85 ? 11.437 -11.303 -1.530 1.00 91.25 85 SER A C 1
ATOM 627 O O . SER A 1 85 ? 12.044 -10.351 -1.036 1.00 91.25 85 SER A O 1
ATOM 629 N N . MET A 1 86 ? 10.450 -11.141 -2.406 1.00 94.00 86 MET A N 1
ATOM 630 C CA . MET A 1 86 ? 9.912 -9.841 -2.773 1.00 94.00 86 MET A CA 1
ATOM 631 C C . MET A 1 86 ? 8.404 -9.965 -2.950 1.00 94.00 86 MET A C 1
ATOM 633 O O . MET A 1 86 ? 7.930 -10.776 -3.745 1.00 94.00 86 MET A O 1
ATOM 637 N N . SER A 1 87 ? 7.653 -9.140 -2.229 1.00 97.00 87 SER A N 1
ATOM 638 C CA . SER A 1 87 ? 6.199 -9.077 -2.363 1.00 97.00 87 SER A CA 1
ATOM 639 C C . SER A 1 87 ? 5.780 -7.693 -2.845 1.00 97.00 87 SER A C 1
ATOM 641 O O . SER A 1 87 ? 6.338 -6.684 -2.418 1.00 97.00 87 SER A O 1
ATOM 643 N N . ALA A 1 88 ? 4.784 -7.630 -3.721 1.00 98.06 88 ALA A N 1
ATOM 644 C CA . ALA A 1 88 ? 4.187 -6.389 -4.198 1.00 98.06 88 ALA A CA 1
ATOM 645 C C . ALA A 1 88 ? 2.822 -6.144 -3.557 1.00 98.06 88 ALA A C 1
ATOM 647 O O . ALA A 1 88 ? 2.166 -7.062 -3.059 1.00 98.06 88 ALA A O 1
ATOM 648 N N . TYR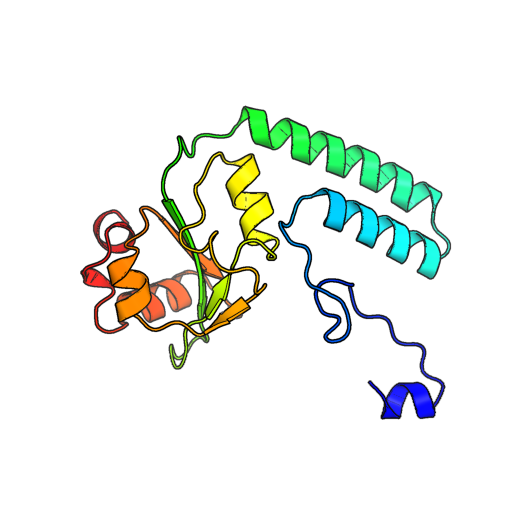 A 1 89 ? 2.379 -4.889 -3.609 1.00 97.62 89 TYR A N 1
ATOM 649 C CA . TYR A 1 89 ? 1.082 -4.473 -3.089 1.00 97.62 89 TYR A CA 1
ATOM 650 C C . TYR A 1 89 ? 0.111 -4.109 -4.216 1.00 97.62 89 TYR A C 1
ATOM 652 O O . TYR A 1 89 ? 0.334 -3.166 -4.980 1.00 97.62 89 TYR A O 1
ATOM 660 N N . GLY A 1 90 ? -0.991 -4.855 -4.297 1.00 96.88 90 GLY A N 1
ATOM 661 C CA . GLY A 1 90 ? -2.051 -4.639 -5.281 1.00 96.88 90 GLY A CA 1
ATOM 662 C C . GLY A 1 90 ? -3.015 -3.526 -4.880 1.00 96.88 90 GLY A C 1
ATOM 663 O O . GLY A 1 90 ? -2.840 -2.848 -3.862 1.00 96.88 90 GLY A O 1
ATOM 664 N N . ARG A 1 91 ? -4.086 -3.354 -5.661 1.00 96.56 91 ARG A N 1
ATOM 665 C CA . ARG A 1 91 ? -5.034 -2.242 -5.466 1.00 96.56 91 ARG A CA 1
ATOM 666 C C . ARG A 1 91 ? -5.852 -2.307 -4.174 1.00 96.56 91 ARG A C 1
ATOM 668 O O . ARG A 1 91 ? -6.455 -1.318 -3.772 1.00 96.56 91 ARG A O 1
ATOM 675 N N . SER A 1 92 ? -5.858 -3.451 -3.501 1.00 94.94 92 SER A N 1
ATOM 676 C CA . SER A 1 92 ? -6.517 -3.637 -2.202 1.00 94.94 92 SER A CA 1
ATOM 677 C C . SER A 1 92 ? -5.641 -3.231 -1.011 1.00 94.94 92 SER A C 1
ATOM 679 O O . SER A 1 92 ? -6.099 -3.275 0.128 1.00 94.94 92 SER A O 1
ATOM 681 N N . SER A 1 93 ? -4.379 -2.852 -1.244 1.00 95.38 93 SER A N 1
ATOM 682 C CA . SER A 1 93 ? -3.471 -2.325 -0.219 1.00 95.38 93 SER A CA 1
ATOM 683 C C . SER A 1 93 ? -3.646 -0.830 -0.007 1.00 95.38 93 SER A C 1
ATOM 685 O O . SER A 1 93 ? -3.870 -0.093 -0.960 1.00 95.38 93 SER A O 1
ATOM 687 N N . MET A 1 94 ? -3.385 -0.349 1.210 1.00 95.56 94 MET A N 1
ATOM 688 C CA . MET A 1 94 ? -3.272 1.087 1.487 1.00 95.56 94 MET A CA 1
ATOM 689 C C . MET A 1 94 ? -2.181 1.795 0.664 1.00 95.56 94 MET A C 1
ATOM 691 O O . MET A 1 94 ? -2.279 3.008 0.487 1.00 95.56 94 MET A O 1
ATOM 695 N N . SER A 1 95 ? -1.206 1.071 0.091 1.00 96.88 95 SER A N 1
ATOM 696 C CA . SER A 1 95 ? -0.289 1.637 -0.913 1.00 96.88 95 SER A CA 1
ATOM 697 C C . SER A 1 95 ? -1.063 2.259 -2.084 1.00 96.88 95 SER A C 1
ATOM 699 O O . SER A 1 95 ? -0.705 3.336 -2.543 1.00 96.88 95 SER A O 1
ATOM 701 N N . GLN A 1 96 ? -2.178 1.648 -2.505 1.00 97.81 96 GLN A N 1
ATOM 702 C CA . GLN A 1 96 ? -3.049 2.190 -3.548 1.00 97.81 96 GLN A CA 1
ATOM 703 C C . GLN A 1 96 ? -3.642 3.549 -3.155 1.00 97.81 96 GLN A C 1
ATOM 705 O O . GLN A 1 96 ? -3.578 4.486 -3.942 1.00 97.81 96 GLN A O 1
ATOM 710 N N . ALA A 1 97 ? -4.155 3.691 -1.929 1.00 96.56 97 ALA A N 1
ATOM 711 C CA . ALA A 1 97 ? -4.696 4.964 -1.450 1.00 96.56 97 ALA A CA 1
ATOM 712 C C . ALA A 1 97 ? -3.628 6.073 -1.438 1.00 96.56 97 ALA A C 1
ATOM 714 O O . ALA A 1 97 ? -3.916 7.214 -1.800 1.00 96.56 97 ALA A O 1
ATOM 715 N N . ALA A 1 98 ? -2.389 5.736 -1.055 1.00 96.19 98 ALA A N 1
ATOM 716 C CA . ALA A 1 98 ? -1.260 6.663 -1.096 1.00 96.19 98 ALA A CA 1
ATOM 717 C C . ALA A 1 98 ? -0.888 7.060 -2.534 1.00 96.19 98 ALA A C 1
ATOM 719 O O . ALA A 1 98 ? -0.578 8.223 -2.789 1.00 96.19 98 ALA A O 1
ATOM 720 N N . PHE A 1 99 ? -0.944 6.126 -3.483 1.00 97.56 99 PHE A N 1
ATOM 721 C CA . PHE A 1 99 ? -0.662 6.405 -4.891 1.00 97.56 99 PHE A CA 1
ATOM 722 C C . PHE A 1 99 ? -1.729 7.302 -5.520 1.00 97.56 99 PHE A C 1
ATOM 724 O O . PHE A 1 99 ? -1.384 8.309 -6.138 1.00 97.56 99 PHE A O 1
ATOM 731 N N . ASP A 1 100 ? -3.006 7.014 -5.275 1.00 96.50 100 ASP A N 1
ATOM 732 C CA . ASP A 1 100 ? -4.133 7.794 -5.785 1.00 96.50 100 ASP A CA 1
ATOM 733 C C . ASP A 1 100 ? -4.068 9.266 -5.369 1.00 96.50 100 ASP A C 1
ATOM 735 O O . ASP A 1 100 ? -4.216 10.156 -6.208 1.00 96.50 100 ASP A O 1
ATOM 739 N N . VAL A 1 101 ? -3.819 9.550 -4.082 1.00 95.44 101 VAL A N 1
ATOM 740 C CA . VAL A 1 101 ? -3.760 10.946 -3.607 1.00 95.44 101 VAL A CA 1
ATOM 741 C C . VAL A 1 101 ? -2.550 11.706 -4.134 1.00 95.44 101 VAL A C 1
ATOM 743 O O . VAL A 1 101 ? -2.596 12.929 -4.171 1.00 95.44 101 VAL A O 1
ATOM 746 N N . ASN A 1 102 ? -1.503 11.003 -4.569 1.00 95.31 102 ASN A N 1
ATOM 747 C CA . ASN A 1 102 ? -0.323 11.595 -5.198 1.00 95.31 102 ASN A CA 1
ATOM 748 C C . ASN A 1 102 ? -0.409 11.615 -6.734 1.00 95.31 102 ASN A C 1
ATOM 750 O O . ASN A 1 102 ? 0.509 12.109 -7.391 1.00 95.31 102 ASN A O 1
ATOM 754 N N . GLY A 1 103 ? -1.498 11.107 -7.325 1.00 95.69 103 GLY A N 1
ATOM 755 C CA . GLY A 1 103 ? -1.659 11.016 -8.776 1.00 95.69 103 GLY A CA 1
ATOM 756 C C . GLY A 1 103 ? -0.662 10.057 -9.430 1.00 95.69 103 GLY A C 1
ATOM 757 O O . GLY A 1 103 ? -0.189 10.329 -10.533 1.00 95.69 103 GLY A O 1
ATOM 758 N N . LEU A 1 104 ? -0.303 8.973 -8.741 1.00 97.88 104 LEU A N 1
ATOM 759 C CA . LEU A 1 104 ? 0.595 7.925 -9.224 1.00 97.88 104 LEU A CA 1
ATOM 760 C C . LEU A 1 104 ? -0.202 6.709 -9.706 1.00 97.88 104 LEU A C 1
ATOM 762 O O . LEU A 1 104 ? -1.247 6.370 -9.153 1.00 97.88 104 LEU A O 1
ATOM 766 N N . LYS A 1 105 ? 0.315 6.011 -10.719 1.00 98.25 105 LYS A N 1
ATOM 767 C CA . LYS A 1 105 ? -0.297 4.792 -11.255 1.00 98.25 105 LYS A CA 1
ATOM 768 C C . LYS A 1 105 ? 0.353 3.564 -10.628 1.00 98.25 105 LYS A C 1
ATOM 770 O O . LYS A 1 105 ? 1.524 3.287 -10.882 1.00 98.25 105 LYS A O 1
ATOM 775 N N . ASN A 1 106 ? -0.408 2.791 -9.858 1.00 98.50 106 ASN A N 1
ATOM 776 C CA . ASN A 1 106 ? 0.095 1.531 -9.315 1.00 98.50 106 ASN A CA 1
ATOM 777 C C . ASN A 1 106 ? 0.435 0.562 -10.457 1.00 98.50 106 ASN A C 1
ATOM 779 O O . ASN A 1 106 ? -0.443 0.171 -11.233 1.00 98.50 106 ASN A O 1
ATOM 783 N N . ALA A 1 107 ? 1.693 0.135 -10.525 1.00 98.62 107 ALA A N 1
ATOM 784 C CA . ALA A 1 107 ? 2.161 -0.855 -11.481 1.00 98.62 107 ALA A CA 1
ATOM 785 C C . ALA A 1 107 ? 1.414 -2.188 -11.351 1.00 98.62 107 ALA A C 1
ATOM 787 O O . ALA A 1 107 ? 1.337 -2.904 -12.338 1.00 98.62 107 ALA A O 1
ATOM 788 N N . TYR A 1 108 ? 0.833 -2.484 -10.182 1.00 98.44 108 TYR A N 1
ATOM 789 C CA . TYR A 1 108 ? 0.103 -3.709 -9.836 1.00 98.44 108 TYR A CA 1
ATOM 790 C C . TYR A 1 108 ? -1.412 -3.504 -9.625 1.00 98.44 108 TYR A C 1
ATOM 792 O O . TYR A 1 108 ? -2.070 -4.305 -8.959 1.00 98.44 108 TYR A O 1
ATOM 800 N N . GLN A 1 109 ? -1.999 -2.431 -10.171 1.00 97.19 109 GLN A N 1
ATOM 801 C CA . GLN A 1 109 ? -3.437 -2.122 -10.020 1.00 97.19 109 GLN A CA 1
ATOM 802 C C . GLN A 1 109 ? -4.402 -3.212 -10.542 1.00 97.19 109 GLN A C 1
ATOM 804 O O . GLN A 1 109 ? -5.590 -3.231 -10.203 1.00 97.19 109 GLN A O 1
ATOM 809 N N . ASP A 1 110 ? -3.921 -4.094 -11.417 1.00 96.12 110 ASP A N 1
ATOM 810 C CA . ASP A 1 110 ? -4.648 -5.237 -11.968 1.00 96.12 110 ASP A CA 1
ATOM 811 C C . ASP A 1 110 ? -4.854 -6.353 -10.932 1.00 96.12 110 ASP A C 1
ATOM 813 O O . ASP A 1 110 ? -5.814 -7.119 -11.040 1.00 96.12 110 ASP A O 1
ATOM 817 N N . ASN A 1 111 ? -4.020 -6.403 -9.890 1.00 95.75 111 ASN A N 1
ATOM 818 C CA . ASN A 1 111 ? -4.099 -7.408 -8.841 1.00 95.75 111 ASN A CA 1
ATOM 819 C C . ASN A 1 111 ? -4.945 -6.924 -7.646 1.00 95.75 111 ASN A C 1
ATOM 821 O O . ASN A 1 111 ? -4.655 -5.901 -7.022 1.00 95.75 111 ASN A O 1
ATOM 825 N N . ARG A 1 112 ? -5.997 -7.686 -7.315 1.00 92.88 112 ARG A N 1
ATOM 826 C CA . ARG A 1 112 ? -6.921 -7.439 -6.186 1.00 92.88 112 ARG A CA 1
ATOM 827 C C . ARG A 1 112 ? -6.444 -8.040 -4.861 1.00 92.88 112 ARG A C 1
ATOM 829 O O . ARG A 1 112 ? -7.170 -8.023 -3.873 1.00 92.88 112 ARG A O 1
ATOM 836 N N . THR A 1 113 ? -5.256 -8.620 -4.827 1.00 92.06 113 THR A N 1
ATOM 837 C CA . THR A 1 113 ? -4.667 -9.126 -3.593 1.00 92.06 113 THR A CA 1
ATOM 838 C C . THR A 1 113 ? -3.933 -7.987 -2.892 1.00 92.06 113 THR A C 1
ATOM 840 O O . THR A 1 113 ? -3.220 -7.207 -3.524 1.00 92.06 113 THR A O 1
ATOM 843 N N . ARG A 1 114 ? -4.103 -7.875 -1.568 1.00 93.38 114 ARG A N 1
ATOM 844 C CA . ARG A 1 114 ? -3.445 -6.835 -0.761 1.00 93.38 114 ARG A CA 1
ATOM 845 C C . ARG A 1 114 ? -1.925 -6.897 -0.906 1.00 93.38 114 ARG A C 1
ATOM 847 O O . ARG A 1 114 ? -1.301 -5.879 -1.176 1.00 93.38 114 ARG A O 1
ATOM 854 N N . VAL A 1 115 ? -1.353 -8.081 -0.715 1.00 94.69 115 VAL A N 1
ATOM 855 C CA . VAL A 1 115 ? 0.078 -8.361 -0.843 1.00 94.69 115 VAL A CA 1
ATOM 856 C C . VAL A 1 115 ? 0.258 -9.749 -1.445 1.00 94.69 115 VAL A C 1
ATOM 858 O O . VAL A 1 115 ? -0.491 -10.660 -1.100 1.00 94.69 115 VAL A O 1
ATOM 861 N N . PHE A 1 116 ? 1.200 -9.898 -2.366 1.00 95.62 116 PHE A N 1
ATOM 862 C CA . PHE A 1 116 ? 1.473 -11.156 -3.057 1.00 95.62 116 PHE A CA 1
ATOM 863 C C . PHE A 1 116 ? 2.927 -11.200 -3.511 1.00 95.62 116 PHE A C 1
ATOM 865 O O . PHE A 1 116 ? 3.535 -10.156 -3.748 1.00 95.62 116 PHE A O 1
ATOM 872 N N . ASP A 1 117 ? 3.466 -12.404 -3.644 1.00 97.06 117 ASP A N 1
ATOM 873 C CA . ASP A 1 117 ? 4.850 -12.597 -4.059 1.00 97.06 117 ASP A CA 1
ATOM 874 C C . ASP A 1 117 ? 5.025 -12.322 -5.551 1.00 97.06 117 ASP A C 1
ATOM 876 O O . ASP A 1 117 ? 4.153 -12.622 -6.372 1.00 97.06 117 ASP A O 1
ATOM 880 N N . ILE A 1 118 ? 6.168 -11.735 -5.889 1.00 97.75 118 ILE A N 1
ATOM 881 C CA . ILE A 1 118 ? 6.575 -11.427 -7.257 1.00 97.75 118 ILE A CA 1
ATOM 882 C C . ILE A 1 118 ? 8.026 -11.854 -7.478 1.00 97.75 118 ILE A C 1
ATOM 884 O O . ILE A 1 118 ? 8.792 -12.033 -6.532 1.00 97.75 118 ILE A O 1
ATOM 888 N N . SER A 1 119 ? 8.426 -11.971 -8.742 1.00 96.88 119 SER A N 1
ATOM 889 C CA . SER A 1 119 ? 9.831 -12.134 -9.115 1.00 96.88 119 SER A CA 1
ATOM 890 C C . SER A 1 119 ? 10.417 -10.822 -9.643 1.00 96.88 119 SER A C 1
ATOM 892 O O . SER A 1 119 ? 9.688 -9.887 -9.992 1.00 96.88 119 SER A O 1
ATOM 894 N N . MET A 1 120 ? 11.748 -10.743 -9.728 1.00 96.75 120 MET A N 1
ATOM 895 C CA . MET A 1 120 ? 12.406 -9.600 -10.367 1.00 96.75 120 MET A CA 1
ATOM 896 C C . MET A 1 120 ? 12.057 -9.514 -11.858 1.00 96.75 120 MET A C 1
ATOM 898 O O . MET A 1 120 ? 11.913 -8.416 -12.382 1.00 96.75 120 MET A O 1
ATOM 902 N N . GLU A 1 121 ? 11.853 -10.640 -12.543 1.00 97.38 121 GLU A N 1
ATOM 903 C CA . GLU A 1 121 ? 11.413 -10.664 -13.942 1.00 97.38 121 GLU A CA 1
ATOM 904 C C . GLU A 1 121 ? 10.026 -10.030 -14.126 1.00 97.38 121 GLU A C 1
ATOM 906 O O . GLU A 1 121 ? 9.825 -9.279 -15.082 1.00 97.38 121 GLU A O 1
ATOM 911 N N . ASP A 1 122 ? 9.082 -10.276 -13.210 1.00 98.06 122 ASP A N 1
ATOM 912 C CA . ASP A 1 122 ? 7.766 -9.621 -13.247 1.00 98.06 122 ASP A CA 1
ATOM 913 C C . ASP A 1 122 ? 7.883 -8.106 -13.009 1.00 98.06 122 ASP A C 1
ATOM 915 O O . ASP A 1 122 ? 7.319 -7.307 -13.765 1.00 98.06 122 ASP A O 1
ATOM 919 N N . LEU A 1 123 ? 8.701 -7.692 -12.032 1.00 98.25 123 LEU A N 1
ATOM 920 C CA . LEU A 1 123 ? 8.965 -6.275 -11.780 1.00 98.25 123 LEU A CA 1
ATOM 921 C C . LEU A 1 123 ? 9.635 -5.593 -12.982 1.00 98.25 123 LEU A C 1
ATOM 923 O O . LEU A 1 123 ? 9.232 -4.492 -13.354 1.00 98.25 123 LEU A O 1
ATOM 927 N N . LEU A 1 124 ? 10.606 -6.248 -13.624 1.00 98.25 124 LEU A N 1
ATOM 928 C CA . LEU A 1 124 ? 11.280 -5.761 -14.833 1.00 98.25 124 LEU A CA 1
ATOM 929 C C . LEU A 1 124 ? 10.330 -5.645 -16.024 1.00 98.25 124 LEU A C 1
ATOM 931 O O . LEU A 1 124 ? 10.458 -4.715 -16.813 1.00 98.25 124 LEU A O 1
ATOM 935 N N . LYS A 1 125 ? 9.354 -6.548 -16.151 1.00 98.25 125 LYS A N 1
ATOM 936 C CA . LYS A 1 125 ? 8.324 -6.460 -17.192 1.00 98.25 125 LYS A CA 1
ATOM 937 C C . LYS A 1 125 ? 7.414 -5.246 -16.996 1.00 98.25 125 LYS A C 1
ATOM 939 O O . LYS A 1 125 ? 6.980 -4.646 -17.978 1.00 98.25 125 LYS A O 1
ATOM 944 N N . ARG A 1 126 ? 7.114 -4.888 -15.743 1.00 98.31 126 ARG A N 1
ATOM 945 C CA . ARG A 1 126 ? 6.293 -3.712 -15.397 1.00 98.31 126 ARG A CA 1
ATOM 946 C C . ARG A 1 126 ? 7.093 -2.404 -15.415 1.00 98.31 126 ARG A C 1
ATOM 948 O O . ARG A 1 126 ? 6.523 -1.372 -15.751 1.00 98.31 126 ARG A O 1
ATOM 955 N N . ASN A 1 127 ? 8.380 -2.464 -15.072 1.00 98.31 127 ASN A N 1
ATOM 956 C CA . ASN A 1 127 ? 9.378 -1.389 -15.092 1.00 98.31 127 ASN A CA 1
ATOM 957 C C . ASN A 1 127 ? 8.866 -0.012 -14.611 1.00 98.31 127 ASN A C 1
ATOM 959 O O . ASN A 1 127 ? 8.855 0.939 -15.398 1.00 98.31 127 ASN A O 1
ATOM 963 N N . PRO A 1 128 ? 8.419 0.109 -13.345 1.00 98.31 128 PRO A N 1
ATOM 964 C CA . PRO A 1 128 ? 7.838 1.350 -12.852 1.00 98.31 128 PRO A CA 1
ATOM 965 C C . PRO A 1 128 ? 8.857 2.500 -12.808 1.00 98.31 128 PRO A C 1
ATOM 967 O O . PRO A 1 128 ? 10.060 2.284 -12.640 1.00 98.31 128 PRO A O 1
ATOM 970 N N . ASP A 1 129 ? 8.358 3.734 -12.902 1.00 98.19 129 ASP A N 1
ATOM 971 C CA . ASP A 1 129 ? 9.164 4.951 -12.756 1.00 98.19 129 ASP A CA 1
ATOM 972 C C . ASP A 1 129 ? 9.718 5.095 -11.336 1.00 98.19 129 ASP A C 1
ATOM 974 O O . ASP A 1 129 ? 10.840 5.565 -11.166 1.00 98.19 129 ASP A O 1
ATOM 978 N N . TRP A 1 130 ? 8.944 4.659 -10.338 1.00 97.81 130 TRP A N 1
ATOM 979 C CA . TRP A 1 130 ? 9.286 4.710 -8.920 1.00 97.81 130 TRP A CA 1
ATOM 980 C C . TRP A 1 130 ? 9.138 3.344 -8.249 1.00 97.81 130 TRP A C 1
ATOM 982 O O . TRP A 1 130 ? 8.229 2.566 -8.550 1.00 97.81 130 TRP A O 1
ATOM 992 N N . VAL A 1 131 ? 9.986 3.085 -7.257 1.00 97.25 131 VAL A N 1
ATOM 993 C CA . VAL A 1 131 ? 9.856 1.939 -6.354 1.00 97.25 131 VAL A CA 1
ATOM 994 C C . VAL A 1 131 ? 9.814 2.451 -4.917 1.00 97.25 131 VAL A C 1
ATOM 996 O O . VAL A 1 131 ? 10.736 3.119 -4.462 1.00 97.25 131 VAL A O 1
ATOM 999 N N . LEU A 1 132 ? 8.740 2.126 -4.197 1.00 96.38 132 LEU A N 1
ATOM 1000 C CA . LEU A 1 132 ? 8.600 2.382 -2.767 1.00 96.38 132 LEU A CA 1
ATOM 1001 C C . LEU A 1 132 ? 8.948 1.110 -1.990 1.00 96.38 132 LEU A C 1
ATOM 1003 O O . LEU A 1 132 ? 8.182 0.144 -2.003 1.00 96.38 132 LEU A O 1
ATOM 1007 N N . LEU A 1 133 ? 10.081 1.128 -1.291 1.00 94.56 133 LEU A N 1
ATOM 1008 C CA . LEU A 1 133 ? 10.538 0.017 -0.461 1.00 94.56 133 LEU A CA 1
ATOM 1009 C C . LEU A 1 133 ? 9.941 0.121 0.946 1.00 94.56 133 LEU A C 1
ATOM 1011 O O . LEU A 1 133 ? 10.233 1.046 1.700 1.00 94.56 133 LEU A O 1
ATOM 1015 N N . LEU A 1 134 ? 9.107 -0.851 1.300 1.00 92.31 134 LEU A N 1
ATOM 1016 C CA . LEU A 1 134 ? 8.642 -1.096 2.656 1.00 92.31 134 LEU A CA 1
ATOM 1017 C C . LEU A 1 134 ? 9.549 -2.150 3.291 1.00 92.31 134 LEU A C 1
ATOM 1019 O O . LEU A 1 134 ? 9.855 -3.175 2.681 1.00 92.31 134 LEU A O 1
ATOM 1023 N N . SER A 1 135 ? 9.979 -1.903 4.524 1.00 82.88 135 SER A N 1
ATOM 1024 C CA . SER A 1 135 ? 10.870 -2.818 5.226 1.00 82.88 135 SER A CA 1
ATOM 1025 C C . SER A 1 135 ? 10.637 -2.803 6.725 1.00 82.88 135 SER A C 1
ATOM 1027 O O . SER A 1 135 ? 10.263 -1.781 7.296 1.00 82.88 135 SER A O 1
ATOM 1029 N N . GLY A 1 136 ? 10.926 -3.940 7.355 1.00 77.31 136 GLY A N 1
ATOM 1030 C CA . GLY A 1 136 ? 11.169 -4.023 8.794 1.00 77.31 136 GLY A CA 1
ATOM 1031 C C . GLY A 1 136 ? 12.620 -3.713 9.182 1.00 77.31 136 GLY A C 1
ATOM 1032 O O . GLY A 1 136 ? 12.954 -3.813 10.359 1.00 77.31 136 GLY A O 1
ATOM 1033 N N . ALA A 1 137 ? 13.493 -3.390 8.217 1.00 75.38 137 ALA A N 1
ATOM 1034 C CA . ALA A 1 137 ? 14.871 -3.000 8.487 1.00 75.38 137 ALA A CA 1
ATOM 1035 C C . ALA A 1 137 ? 14.931 -1.742 9.365 1.00 75.38 137 ALA A C 1
ATOM 1037 O O . ALA A 1 137 ? 14.086 -0.852 9.279 1.00 75.38 137 ALA A O 1
ATOM 1038 N N . SER A 1 138 ? 15.970 -1.657 10.194 1.00 72.81 138 SER A N 1
ATOM 1039 C CA . SER A 1 138 ? 16.174 -0.536 11.116 1.00 72.81 138 SER A CA 1
ATOM 1040 C C . SER A 1 138 ? 16.567 0.771 10.421 1.00 72.81 138 SER A C 1
ATOM 1042 O O . SER A 1 138 ? 16.504 1.824 11.052 1.00 72.81 138 SER A O 1
ATOM 1044 N N . ASN A 1 139 ? 16.977 0.727 9.148 1.00 81.94 139 ASN A N 1
ATOM 1045 C CA . ASN A 1 139 ? 17.310 1.910 8.358 1.00 81.94 139 ASN A CA 1
ATOM 1046 C C . ASN A 1 139 ? 16.994 1.719 6.858 1.00 81.94 139 ASN A C 1
ATOM 1048 O O . ASN A 1 139 ? 16.868 0.592 6.368 1.00 81.94 139 ASN A O 1
ATOM 1052 N N . ALA A 1 140 ? 16.866 2.841 6.143 1.00 85.44 140 ALA A N 1
ATOM 1053 C CA . ALA A 1 140 ? 16.504 2.881 4.725 1.00 85.44 140 ALA A CA 1
ATOM 1054 C C . ALA A 1 140 ? 17.653 2.471 3.781 1.00 85.44 140 ALA A C 1
ATOM 1056 O O . ALA A 1 140 ? 17.403 1.868 2.737 1.00 85.44 140 ALA A O 1
ATOM 1057 N N . ASP A 1 141 ? 18.904 2.745 4.151 1.00 88.25 141 ASP A N 1
ATOM 1058 C CA . ASP A 1 141 ? 20.068 2.457 3.304 1.00 88.25 141 ASP A CA 1
ATOM 1059 C C . ASP A 1 141 ? 20.296 0.952 3.140 1.00 88.25 141 ASP A C 1
ATOM 1061 O O . ASP A 1 141 ? 20.603 0.482 2.043 1.00 88.25 141 ASP A O 1
ATOM 1065 N N . THR A 1 142 ? 20.078 0.178 4.206 1.00 87.50 142 THR A N 1
ATOM 1066 C CA . THR A 1 142 ? 20.166 -1.283 4.186 1.00 87.50 142 THR A CA 1
ATOM 1067 C C . THR A 1 142 ? 19.180 -1.854 3.179 1.00 87.50 142 THR A C 1
ATOM 1069 O O . THR A 1 142 ? 19.585 -2.611 2.303 1.00 87.50 142 THR A O 1
ATOM 1072 N N . ILE A 1 143 ? 17.897 -1.477 3.250 1.00 90.94 143 ILE A N 1
ATOM 1073 C CA . ILE A 1 143 ? 16.901 -2.045 2.334 1.00 90.94 143 ILE A CA 1
ATOM 1074 C C . ILE A 1 143 ? 17.130 -1.596 0.890 1.00 90.94 143 ILE A C 1
ATOM 1076 O O . ILE A 1 143 ? 16.973 -2.400 -0.030 1.00 90.94 143 ILE A O 1
ATOM 1080 N N . LYS A 1 144 ? 17.553 -0.342 0.685 1.00 92.50 144 LYS A N 1
ATOM 1081 C CA . LYS A 1 144 ? 17.928 0.160 -0.637 1.00 92.50 144 LYS A CA 1
ATOM 1082 C C . LYS A 1 144 ? 19.075 -0.663 -1.222 1.00 92.50 144 LYS A C 1
ATOM 1084 O O . LYS A 1 144 ? 18.955 -1.151 -2.340 1.00 92.50 144 LYS A O 1
ATOM 1089 N N . THR A 1 145 ? 20.128 -0.893 -0.441 1.00 92.00 145 THR A N 1
ATOM 1090 C CA . THR A 1 145 ? 21.290 -1.694 -0.851 1.00 92.00 145 THR A CA 1
ATOM 1091 C C . THR A 1 145 ? 20.894 -3.137 -1.163 1.00 92.00 145 THR A C 1
ATOM 1093 O O . THR A 1 145 ? 21.277 -3.668 -2.203 1.00 92.00 145 THR A O 1
ATOM 1096 N N . THR A 1 146 ? 20.083 -3.770 -0.307 1.00 91.69 146 THR A N 1
ATOM 1097 C CA . THR A 1 146 ? 19.555 -5.123 -0.548 1.00 91.69 146 THR A CA 1
ATOM 1098 C C . THR A 1 146 ? 18.802 -5.192 -1.876 1.00 91.69 146 THR A C 1
ATOM 1100 O O . THR A 1 146 ? 19.021 -6.113 -2.662 1.00 91.69 146 THR A O 1
ATOM 1103 N N . PHE A 1 147 ? 17.943 -4.208 -2.155 1.00 94.06 147 PHE A N 1
ATOM 1104 C CA . PHE A 1 147 ? 17.191 -4.151 -3.404 1.00 94.06 147 PHE A CA 1
ATOM 1105 C C . PHE A 1 147 ? 18.097 -3.928 -4.622 1.00 94.06 147 PHE A C 1
ATOM 1107 O O . PHE A 1 147 ? 17.973 -4.644 -5.611 1.00 94.06 147 PHE A O 1
ATOM 1114 N N . GLU A 1 148 ? 19.033 -2.982 -4.558 1.00 94.12 148 GLU A N 1
ATOM 1115 C CA . GLU A 1 148 ? 19.933 -2.654 -5.672 1.00 94.12 148 GLU A CA 1
ATOM 1116 C C . GLU A 1 148 ? 20.922 -3.782 -6.003 1.00 94.12 148 GLU A C 1
ATOM 1118 O O . GLU A 1 148 ? 21.319 -3.930 -7.160 1.00 94.12 148 GLU A O 1
ATOM 1123 N N . HIS A 1 149 ? 21.278 -4.618 -5.023 1.00 92.88 149 HIS A N 1
ATOM 1124 C CA . HIS A 1 149 ? 22.093 -5.817 -5.232 1.00 92.88 149 HIS A CA 1
ATOM 1125 C C . HIS A 1 149 ? 21.314 -7.012 -5.794 1.00 92.88 149 HIS A C 1
ATOM 1127 O O . HIS A 1 149 ? 21.931 -7.985 -6.240 1.00 92.88 149 HIS A O 1
ATOM 1133 N N . ALA A 1 150 ? 19.978 -6.971 -5.807 1.00 92.75 150 ALA A N 1
ATOM 1134 C CA . ALA A 1 150 ? 19.190 -8.041 -6.397 1.00 92.75 150 ALA A CA 1
ATOM 1135 C C . ALA A 1 150 ? 19.490 -8.161 -7.901 1.00 92.75 150 ALA A C 1
ATOM 1137 O O . ALA A 1 150 ? 19.550 -7.175 -8.643 1.00 92.75 150 ALA A O 1
ATOM 1138 N N . LYS A 1 151 ? 19.667 -9.397 -8.380 1.00 94.19 151 LYS A N 1
ATOM 1139 C CA . LYS A 1 151 ? 19.995 -9.669 -9.785 1.00 94.19 151 LYS A CA 1
ATOM 1140 C C . LYS A 1 151 ? 18.930 -9.066 -10.704 1.00 94.19 151 LYS A C 1
ATOM 1142 O O . LYS A 1 151 ? 17.794 -9.518 -10.701 1.00 94.19 151 LYS A O 1
ATOM 1147 N N . GLY A 1 152 ? 19.322 -8.095 -11.529 1.00 95.31 152 GLY A N 1
ATOM 1148 C CA . GLY A 1 152 ? 18.433 -7.410 -12.473 1.00 95.31 152 GLY A CA 1
ATOM 1149 C C . GLY A 1 152 ? 17.937 -6.040 -12.006 1.00 95.31 152 GLY A C 1
ATOM 1150 O O . GLY A 1 152 ? 17.482 -5.273 -12.849 1.00 95.31 152 GLY A O 1
ATOM 1151 N N . ALA A 1 153 ? 18.101 -5.675 -10.730 1.00 96.25 153 ALA A N 1
ATOM 1152 C CA . ALA A 1 153 ? 17.643 -4.387 -10.204 1.00 96.25 153 ALA A CA 1
ATOM 1153 C C . ALA A 1 153 ? 18.233 -3.190 -10.969 1.00 96.25 153 ALA A C 1
ATOM 1155 O O . ALA A 1 153 ? 17.505 -2.270 -11.330 1.00 96.25 153 ALA A O 1
ATOM 1156 N N . SER A 1 154 ? 19.518 -3.250 -11.336 1.00 97.06 154 SER A N 1
ATOM 1157 C CA . SER A 1 154 ? 20.201 -2.214 -12.130 1.00 97.06 154 SER A CA 1
ATOM 1158 C C . SER A 1 154 ? 19.597 -1.962 -13.521 1.00 97.06 154 SER A C 1
ATOM 1160 O O . SER A 1 154 ? 19.922 -0.967 -14.170 1.00 97.06 154 SER A O 1
ATOM 1162 N N . GLN A 1 155 ? 18.709 -2.836 -14.006 1.00 97.88 155 GLN A N 1
ATOM 1163 C CA . GLN A 1 155 ? 18.015 -2.654 -15.281 1.00 97.88 155 GLN A CA 1
ATOM 1164 C C . GLN A 1 155 ? 16.741 -1.804 -15.154 1.00 97.88 155 GLN A C 1
ATOM 1166 O O . GLN A 1 155 ? 16.300 -1.252 -16.169 1.00 97.88 155 GLN A O 1
ATOM 1171 N N . LEU A 1 156 ? 16.188 -1.652 -13.945 1.00 98.25 156 LEU A N 1
ATOM 1172 C CA . LEU A 1 156 ? 14.963 -0.895 -13.684 1.00 98.25 156 LEU A CA 1
ATOM 1173 C C . LEU A 1 156 ? 15.152 0.606 -13.923 1.00 98.25 156 LEU A C 1
ATOM 1175 O O . LEU A 1 156 ? 16.184 1.184 -13.580 1.00 98.25 156 LEU A O 1
ATOM 1179 N N . THR A 1 157 ? 14.112 1.256 -14.449 1.00 97.19 157 THR A N 1
ATOM 1180 C CA . THR A 1 157 ? 14.062 2.717 -14.607 1.00 97.19 157 THR A CA 1
ATOM 1181 C C . THR A 1 157 ? 14.272 3.427 -13.273 1.00 97.19 157 THR A C 1
ATOM 1183 O O . THR A 1 157 ? 15.091 4.341 -13.213 1.00 97.19 157 THR A O 1
ATOM 1186 N N . ALA A 1 158 ? 13.578 2.986 -12.219 1.00 96.94 158 ALA A N 1
ATOM 1187 C CA . ALA A 1 158 ? 13.694 3.568 -10.883 1.00 96.94 158 ALA A CA 1
ATOM 1188 C C . ALA A 1 158 ? 15.141 3.527 -10.358 1.00 96.94 158 ALA A C 1
ATOM 1190 O O . ALA A 1 158 ? 15.664 4.541 -9.926 1.00 96.94 158 ALA A O 1
ATOM 1191 N N . VAL A 1 159 ? 15.844 2.396 -10.496 1.00 96.56 159 VAL A N 1
ATOM 1192 C CA . VAL A 1 159 ? 17.238 2.273 -10.022 1.00 96.56 159 VAL A CA 1
ATOM 1193 C C . VAL A 1 159 ? 18.195 3.148 -10.834 1.00 96.56 159 VAL A C 1
ATOM 1195 O O . VAL A 1 159 ? 19.106 3.756 -10.282 1.00 96.56 159 VAL A O 1
ATOM 1198 N N . LYS A 1 160 ? 17.985 3.262 -12.150 1.00 96.31 160 LYS A N 1
ATOM 1199 C CA . LYS A 1 160 ? 18.830 4.098 -13.021 1.00 96.31 160 LYS A CA 1
ATOM 1200 C C . LYS A 1 160 ? 18.691 5.597 -12.746 1.00 96.31 160 LYS A C 1
ATOM 1202 O O . LYS A 1 160 ? 19.619 6.342 -13.048 1.00 96.31 160 LYS A O 1
ATOM 1207 N N . LYS A 1 161 ? 17.531 6.042 -12.257 1.00 93.56 161 LYS A N 1
ATOM 1208 C CA . LYS A 1 161 ? 17.237 7.459 -11.990 1.00 93.56 161 LYS A CA 1
ATOM 1209 C C . LYS A 1 161 ? 17.577 7.895 -10.560 1.00 93.56 161 LYS A C 1
ATOM 1211 O O . LYS A 1 161 ? 17.682 9.102 -10.344 1.00 93.56 161 LYS A O 1
ATOM 1216 N N . GLY A 1 162 ? 17.811 6.941 -9.654 1.00 83.81 162 GLY A N 1
ATOM 1217 C CA . GLY A 1 162 ? 18.006 7.186 -8.220 1.00 83.81 162 GLY A CA 1
ATOM 1218 C C . GLY A 1 162 ? 16.702 7.505 -7.503 1.00 83.81 162 GLY A C 1
ATOM 1219 O O . GLY A 1 162 ? 16.807 8.057 -6.387 1.00 83.81 162 GLY A O 1
#

Solvent-accessible surface area (backbone atoms only — not comparable to full-atom values): 9043 Å² total; per-residue (Å²): 109,71,68,47,47,74,71,71,45,88,82,87,73,63,74,95,75,44,89,87,54,84,68,50,76,61,33,48,70,65,58,57,42,54,51,41,45,50,51,13,58,77,72,74,37,52,69,62,25,51,56,51,39,51,53,51,52,52,50,60,57,51,48,46,79,69,44,75,40,83,58,42,32,30,38,46,34,41,40,55,71,83,50,87,51,41,29,37,45,12,20,28,16,66,67,35,28,58,28,56,41,28,38,31,34,57,65,40,56,87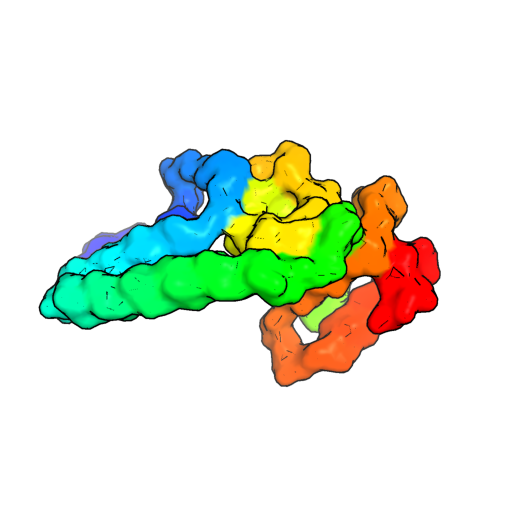,37,57,48,42,65,47,81,55,53,65,68,58,50,58,74,62,43,30,60,37,70,46,82,45,64,88,54,96,49,68,67,59,50,50,50,37,50,56,67,37,85,66,34,73,74,28,52,26,61,70,74,107

InterPro domains:
  IPR002491 ABC transporter periplasmic binding domain [PF01497] (30-162)
  IPR002491 ABC transporter periplasmic binding domain [PS50983] (1-162)
  IPR050902 ABC Transporter Solute-Binding [PTHR30535] (26-162)